Protein AF-A0A382DL37-F1 (afdb_monomer)

Sequence (52 aa):
VYENHHALQYAGKSLKADREFMLAAVKQNGWALQFASEELQQDEELKKIQEG

Solvent-accessible surface area (backbone atoms only — not comparable to full-atom values): 3118 Å² total; per-residue (Å²): 130,94,73,84,70,62,62,60,77,74,47,52,72,68,54,29,59,29,63,70,60,43,48,59,43,20,73,75,37,38,76,45,43,82,53,36,31,77,71,56,56,67,32,68,69,56,48,53,48,47,78,102

Secondary structure (DSSP, 8-state):
------HHHHS-HHHHT-HHHHHHHHHH-GGGGGGS-HHHHT-HHHHHHHH-

InterPro domains:
  IPR025197 Domain of unknown function DUF4116 [PF13475] (4-41)

pLDDT: mean 85.43, std 13.56, range [39.56, 95.5]

Structure (mmCIF, N/CA/C/O backbone):
data_AF-A0A382DL37-F1
#
_entry.id   AF-A0A382DL37-F1
#
loop_
_atom_site.group_PDB
_atom_site.id
_atom_site.type_symbol
_atom_site.label_atom_id
_atom_site.label_alt_id
_atom_site.label_comp_id
_atom_site.label_asym_id
_atom_site.label_entity_id
_atom_site.label_seq_id
_atom_site.pdbx_PDB_ins_code
_atom_site.Cartn_x
_atom_site.Cartn_y
_atom_site.Cartn_z
_atom_site.occupancy
_atom_site.B_iso_or_equiv
_atom_site.auth_seq_id
_atom_site.auth_comp_id
_atom_site.auth_asym_id
_atom_site.auth_atom_id
_atom_site.pdbx_PDB_model_num
ATOM 1 N N . VAL A 1 1 ? -3.419 -22.818 -15.330 1.00 39.56 1 VAL A N 1
ATOM 2 C CA . VAL A 1 1 ? -2.132 -22.117 -15.122 1.00 39.56 1 VAL A CA 1
ATOM 3 C C . VAL A 1 1 ? -2.328 -21.251 -13.889 1.00 39.56 1 VAL A C 1
ATOM 5 O O . VAL A 1 1 ? -3.265 -20.465 -13.890 1.00 39.56 1 VAL A O 1
ATOM 8 N N . TYR A 1 2 ? -1.605 -21.504 -12.795 1.00 42.81 2 TYR A N 1
ATOM 9 C CA . TYR A 1 2 ? -1.754 -20.741 -11.547 1.00 42.81 2 TYR A CA 1
ATOM 10 C C . TYR A 1 2 ? -1.045 -19.396 -11.700 1.00 42.81 2 TYR A C 1
ATOM 12 O O . TYR A 1 2 ? 0.095 -19.234 -11.281 1.00 42.81 2 TYR A O 1
ATOM 20 N N . GLU A 1 3 ? -1.700 -18.441 -12.346 1.00 49.28 3 GLU A N 1
ATOM 21 C CA . GLU A 1 3 ? -1.180 -17.084 -12.475 1.00 49.28 3 GLU A CA 1
ATOM 22 C C . GLU A 1 3 ? -1.794 -16.181 -11.409 1.00 4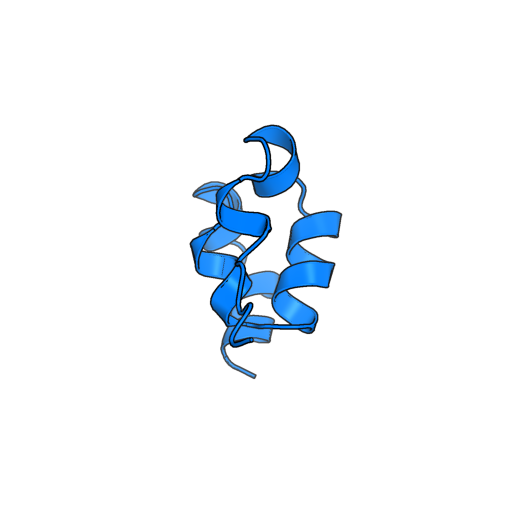9.28 3 GLU A C 1
ATOM 24 O O . GLU A 1 3 ? -2.552 -15.266 -11.704 1.00 49.28 3 GLU A O 1
ATOM 29 N N . ASN A 1 4 ? -1.407 -16.395 -10.150 1.00 54.72 4 ASN A N 1
ATOM 30 C CA . ASN A 1 4 ? -1.438 -15.312 -9.165 1.00 54.72 4 ASN A CA 1
ATOM 31 C C . ASN A 1 4 ? -0.190 -14.444 -9.375 1.00 54.72 4 ASN A C 1
ATOM 33 O O . ASN A 1 4 ? 0.675 -14.332 -8.507 1.00 54.72 4 ASN A O 1
ATOM 37 N N . HIS A 1 5 ? -0.052 -13.878 -10.577 1.00 57.59 5 HIS A N 1
ATOM 38 C CA . HIS A 1 5 ? 0.964 -12.873 -10.844 1.00 57.59 5 HIS A CA 1
ATOM 39 C C . HIS A 1 5 ? 0.540 -11.605 -10.101 1.00 57.59 5 HIS A C 1
ATOM 41 O O . HIS A 1 5 ? -0.345 -10.878 -10.550 1.00 57.59 5 HIS A O 1
ATOM 47 N N . HIS A 1 6 ? 1.149 -11.341 -8.943 1.00 70.69 6 HIS A N 1
ATOM 48 C CA . HIS A 1 6 ? 0.994 -10.070 -8.242 1.00 70.69 6 HIS A CA 1
ATOM 49 C C . HIS A 1 6 ? 1.592 -8.955 -9.113 1.00 70.69 6 HIS A C 1
ATOM 51 O O . HIS A 1 6 ? 2.755 -8.591 -8.960 1.00 70.69 6 HIS A O 1
ATOM 57 N N . ALA A 1 7 ? 0.801 -8.408 -10.042 1.00 79.62 7 ALA A N 1
ATOM 58 C CA . ALA A 1 7 ? 1.205 -7.332 -10.953 1.00 79.62 7 ALA A CA 1
ATOM 59 C C . ALA A 1 7 ? 1.792 -6.123 -10.198 1.00 79.62 7 ALA A C 1
ATOM 61 O O . ALA A 1 7 ? 2.701 -5.453 -10.684 1.00 79.62 7 ALA A O 1
ATOM 62 N N . LEU A 1 8 ? 1.339 -5.914 -8.957 1.00 82.69 8 LEU A N 1
ATOM 63 C CA . LEU A 1 8 ? 1.869 -4.928 -8.019 1.00 82.69 8 LEU A CA 1
ATOM 64 C C . LEU A 1 8 ? 3.362 -5.096 -7.730 1.00 82.69 8 LEU A C 1
ATOM 66 O O . LEU A 1 8 ? 4.049 -4.097 -7.563 1.00 82.69 8 LEU A O 1
ATOM 70 N N . GLN A 1 9 ? 3.906 -6.315 -7.723 1.00 83.31 9 GLN A N 1
ATOM 71 C CA . GLN A 1 9 ? 5.337 -6.533 -7.504 1.00 83.31 9 GLN A CA 1
ATOM 72 C C . GLN A 1 9 ? 6.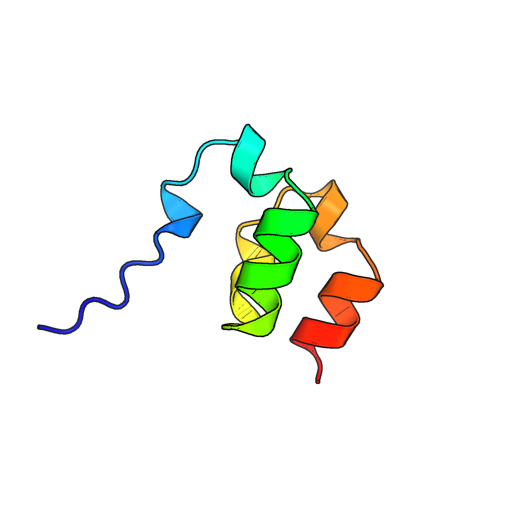179 -5.830 -8.581 1.00 83.31 9 GLN A C 1
ATOM 74 O O . GLN A 1 9 ? 7.207 -5.230 -8.254 1.00 83.31 9 GLN A O 1
ATOM 79 N N . TYR A 1 10 ? 5.689 -5.821 -9.824 1.00 84.38 10 TYR A N 1
ATOM 80 C CA . TYR A 1 10 ? 6.333 -5.209 -10.989 1.00 84.38 10 TYR A CA 1
ATOM 81 C C . TYR A 1 10 ? 5.904 -3.759 -11.243 1.00 84.38 10 TYR A C 1
ATOM 83 O O . TYR A 1 10 ? 6.514 -3.081 -12.070 1.00 84.38 10 TYR A O 1
ATOM 91 N N . ALA A 1 11 ? 4.885 -3.264 -10.537 1.00 86.19 11 ALA A N 1
ATOM 92 C CA . ALA A 1 11 ? 4.444 -1.884 -10.666 1.00 86.19 11 ALA A CA 1
ATOM 93 C C . ALA A 1 11 ? 5.573 -0.907 -10.294 1.00 86.19 11 ALA A C 1
ATOM 95 O O . ALA A 1 11 ? 6.338 -1.119 -9.344 1.00 86.19 11 ALA A O 1
ATOM 96 N N . GLY A 1 12 ? 5.665 0.183 -11.058 1.00 91.06 12 GLY A N 1
ATOM 97 C CA . GLY A 1 12 ? 6.629 1.248 -10.809 1.00 91.06 12 GLY A CA 1
ATOM 98 C C . GLY A 1 12 ? 6.421 1.895 -9.440 1.00 91.06 12 GLY A C 1
ATOM 99 O O . GLY A 1 12 ? 5.315 1.901 -8.899 1.00 91.06 12 GLY A O 1
ATOM 100 N N . LYS A 1 13 ? 7.487 2.488 -8.888 1.00 90.00 13 LYS A N 1
ATOM 101 C CA . LYS A 1 13 ? 7.443 3.157 -7.575 1.00 90.00 13 LYS A CA 1
ATOM 102 C C . LYS A 1 13 ? 6.338 4.216 -7.489 1.00 90.00 13 LYS A C 1
ATOM 104 O O . LYS A 1 13 ? 5.695 4.317 -6.455 1.00 90.00 13 LYS A O 1
ATOM 109 N N . SER A 1 14 ? 6.087 4.943 -8.578 1.00 92.06 14 SER A N 1
ATOM 110 C CA . SER A 1 14 ? 5.023 5.949 -8.649 1.00 92.06 14 SER A CA 1
ATOM 111 C C . SER A 1 14 ? 3.628 5.350 -8.469 1.00 92.06 14 SER A C 1
ATOM 113 O O . SER A 1 14 ? 2.833 5.930 -7.751 1.00 92.06 14 SER A O 1
ATOM 115 N N . LEU A 1 15 ? 3.351 4.172 -9.044 1.00 90.81 15 LEU A N 1
ATOM 116 C CA . LEU A 1 15 ? 2.061 3.486 -8.871 1.00 90.81 15 LEU A CA 1
ATOM 117 C C . LEU A 1 15 ? 1.918 2.893 -7.466 1.00 90.81 15 LEU A C 1
ATOM 119 O O . LEU A 1 15 ? 0.845 2.939 -6.884 1.00 90.81 15 LEU A O 1
ATOM 123 N N . LYS A 1 16 ? 3.009 2.377 -6.889 1.00 92.00 16 LYS A N 1
ATOM 124 C CA . LYS A 1 16 ? 3.018 1.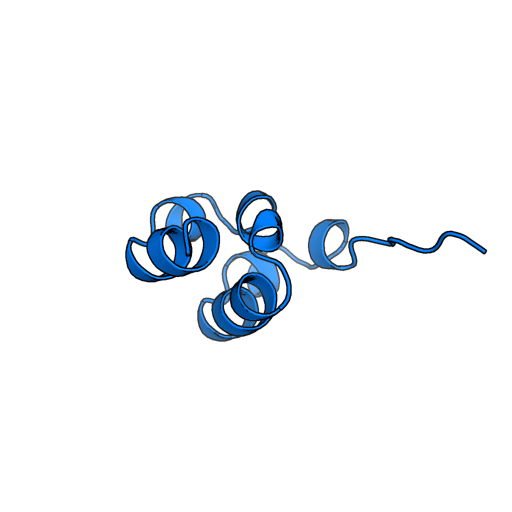885 -5.500 1.00 92.00 16 LYS A CA 1
ATOM 125 C C . LYS A 1 16 ? 2.809 2.999 -4.473 1.00 92.00 16 LYS A C 1
ATOM 127 O O . LYS A 1 16 ? 2.381 2.709 -3.364 1.00 92.00 16 LYS A O 1
ATOM 132 N N . ALA A 1 17 ? 3.141 4.239 -4.827 1.00 93.88 17 ALA A N 1
ATOM 133 C CA . ALA A 1 17 ? 2.902 5.432 -4.020 1.00 93.88 17 ALA A CA 1
ATOM 134 C C . ALA A 1 17 ? 1.613 6.175 -4.412 1.00 93.88 17 ALA A C 1
ATOM 136 O O . ALA A 1 17 ? 1.262 7.161 -3.767 1.00 93.88 17 ALA A O 1
ATOM 137 N N . ASP A 1 18 ? 0.910 5.725 -5.452 1.00 95.50 18 ASP A N 1
ATOM 138 C CA . ASP A 1 18 ? -0.362 6.302 -5.858 1.00 95.50 18 ASP A CA 1
ATOM 139 C C . ASP A 1 18 ? -1.460 5.769 -4.939 1.00 95.50 18 ASP A C 1
ATOM 141 O O . ASP A 1 18 ? -1.798 4.581 -4.932 1.00 95.50 18 ASP A O 1
ATOM 145 N N . ARG A 1 19 ? -2.000 6.680 -4.132 1.00 93.75 19 ARG A N 1
ATOM 146 C CA . ARG A 1 19 ? -3.007 6.370 -3.126 1.00 93.75 19 ARG A CA 1
ATOM 147 C C . ARG A 1 19 ? -4.295 5.837 -3.738 1.00 93.75 19 ARG A C 1
ATOM 149 O O . ARG A 1 19 ? -4.853 4.882 -3.206 1.00 93.75 19 ARG A O 1
ATOM 156 N N . GLU A 1 20 ? -4.783 6.435 -4.823 1.00 94.31 20 GLU A N 1
ATOM 157 C CA . GLU A 1 20 ? -6.049 6.023 -5.441 1.00 94.31 20 GLU A CA 1
ATOM 158 C C . GLU A 1 20 ? -5.912 4.639 -6.070 1.00 94.31 20 GLU A C 1
ATOM 160 O O . GLU A 1 20 ? -6.774 3.772 -5.891 1.00 94.31 20 GLU A O 1
ATOM 165 N N . PHE A 1 21 ? -4.781 4.405 -6.736 1.00 92.56 21 PHE A N 1
ATOM 166 C CA . PHE A 1 21 ? -4.452 3.100 -7.290 1.00 92.56 21 PHE A CA 1
ATOM 167 C C . PHE A 1 21 ? -4.344 2.031 -6.194 1.00 92.56 21 PHE A C 1
ATOM 169 O O . PHE A 1 21 ? -4.969 0.971 -6.295 1.00 92.56 21 PHE A O 1
ATOM 176 N N . MET A 1 22 ? -3.603 2.311 -5.117 1.00 93.88 22 MET A N 1
ATOM 177 C CA . MET A 1 22 ? -3.449 1.373 -4.006 1.00 93.88 22 MET A CA 1
ATOM 178 C C . MET A 1 22 ? -4.758 1.128 -3.261 1.00 93.88 22 MET A C 1
ATOM 180 O O . MET A 1 22 ? -5.027 -0.008 -2.885 1.00 93.88 22 MET A O 1
ATOM 184 N N . LEU A 1 23 ? -5.621 2.132 -3.123 1.00 93.25 23 LEU A N 1
ATOM 185 C CA . LEU A 1 23 ? -6.953 1.962 -2.546 1.00 93.25 23 LEU A CA 1
ATOM 186 C C . LEU A 1 23 ? -7.793 0.968 -3.356 1.00 93.25 23 LEU A C 1
ATOM 188 O O . LEU A 1 23 ? -8.415 0.074 -2.784 1.00 93.25 23 LEU A O 1
ATOM 192 N N . ALA A 1 24 ? -7.791 1.087 -4.686 1.00 92.50 24 ALA A N 1
ATOM 193 C CA . ALA A 1 24 ? -8.495 0.152 -5.562 1.00 92.50 24 ALA A CA 1
ATOM 194 C C . ALA A 1 24 ? -7.888 -1.263 -5.517 1.00 92.50 24 ALA A C 1
ATOM 196 O O . ALA A 1 24 ? -8.618 -2.255 -5.585 1.00 92.50 24 ALA A O 1
ATOM 197 N N . ALA A 1 25 ? -6.564 -1.369 -5.383 1.00 91.75 25 ALA A N 1
ATOM 198 C CA . ALA A 1 25 ? -5.868 -2.646 -5.273 1.00 91.75 25 ALA A CA 1
ATOM 199 C C . ALA A 1 25 ? -6.152 -3.352 -3.935 1.00 91.75 25 ALA A C 1
ATOM 201 O O . ALA A 1 25 ? -6.498 -4.532 -3.933 1.00 91.75 25 ALA A O 1
ATOM 202 N N . VAL A 1 26 ? -6.070 -2.628 -2.814 1.00 92.50 26 VAL A N 1
ATOM 203 C CA . VAL A 1 26 ? -6.324 -3.142 -1.455 1.00 92.50 26 VAL A CA 1
ATOM 204 C C . VAL A 1 26 ? -7.790 -3.533 -1.278 1.00 92.50 26 VAL A C 1
ATOM 206 O O . VAL A 1 26 ? -8.071 -4.570 -0.691 1.00 92.50 26 VAL A O 1
ATOM 209 N N . LYS A 1 27 ? -8.728 -2.786 -1.877 1.00 90.50 27 LYS A N 1
ATOM 210 C CA . LYS A 1 27 ? -10.153 -3.167 -1.904 1.00 90.50 27 LYS A CA 1
ATOM 211 C C . LYS A 1 27 ? -10.424 -4.481 -2.638 1.00 90.50 27 LYS A C 1
ATOM 213 O O . LYS A 1 27 ? -11.373 -5.174 -2.293 1.00 90.50 27 LYS A O 1
ATOM 218 N N . GLN A 1 28 ? -9.640 -4.808 -3.666 1.00 89.69 28 GLN A N 1
ATOM 219 C CA . GLN A 1 28 ? -9.771 -6.085 -4.379 1.00 89.69 28 GLN A CA 1
ATOM 220 C C . GLN A 1 28 ? -9.050 -7.224 -3.661 1.00 89.69 28 GLN A C 1
ATOM 222 O O . GLN A 1 28 ? -9.524 -8.357 -3.664 1.00 89.69 28 GLN A O 1
ATOM 227 N N . ASN A 1 29 ? -7.890 -6.936 -3.077 1.00 88.56 29 ASN A N 1
ATOM 228 C CA . ASN A 1 29 ? -7.102 -7.887 -2.317 1.00 88.56 29 ASN A CA 1
ATOM 229 C C . ASN A 1 29 ? -6.370 -7.142 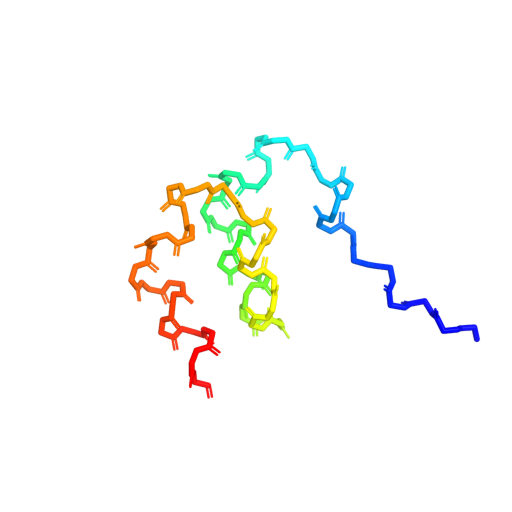-1.200 1.00 88.56 29 ASN A C 1
ATOM 231 O O . ASN A 1 29 ? -5.397 -6.444 -1.477 1.00 88.56 29 ASN A O 1
ATOM 235 N N . GLY A 1 30 ? -6.783 -7.333 0.057 1.00 88.31 30 GLY A N 1
ATOM 236 C CA . GLY A 1 30 ? -6.166 -6.671 1.212 1.00 88.31 30 GLY A CA 1
ATOM 237 C C . GLY A 1 30 ? -4.647 -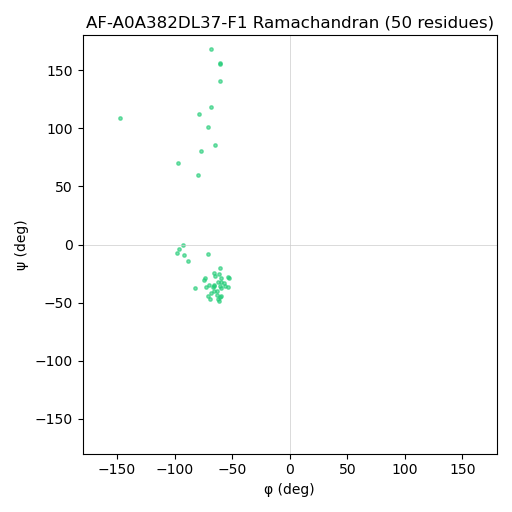6.875 1.299 1.00 88.31 30 GLY A C 1
ATOM 238 O O . GLY A 1 30 ? -3.920 -5.995 1.753 1.00 88.31 30 GLY A O 1
ATOM 239 N N . TRP A 1 31 ? -4.125 -7.985 0.762 1.00 88.94 31 TRP A N 1
ATOM 240 C CA . TRP A 1 31 ? -2.684 -8.258 0.712 1.00 88.94 31 TRP A CA 1
ATOM 241 C C . TRP A 1 31 ? -1.921 -7.372 -0.276 1.00 88.94 31 TRP A C 1
ATOM 243 O O . TRP A 1 31 ? -0.691 -7.396 -0.283 1.00 88.94 31 TRP A O 1
ATOM 253 N N . ALA A 1 32 ? -2.608 -6.583 -1.103 1.00 91.31 32 ALA A N 1
ATOM 254 C CA . ALA A 1 32 ? -1.988 -5.589 -1.966 1.00 91.31 32 ALA A CA 1
ATOM 255 C C . ALA A 1 32 ? -1.205 -4.538 -1.167 1.00 91.31 32 ALA A C 1
ATOM 257 O O . ALA A 1 32 ? -0.206 -4.033 -1.678 1.00 91.31 32 ALA A O 1
ATOM 258 N N . LEU A 1 33 ? -1.608 -4.244 0.079 1.00 91.75 33 LEU A N 1
ATOM 259 C CA . LEU A 1 33 ? -0.997 -3.185 0.887 1.00 91.75 33 LEU A CA 1
ATOM 260 C C . LEU A 1 33 ? 0.499 -3.429 1.123 1.00 91.75 33 LEU A C 1
ATOM 262 O O . LEU A 1 33 ? 1.274 -2.480 1.102 1.00 91.75 33 LEU A O 1
ATOM 266 N N . GLN A 1 34 ? 0.936 -4.692 1.209 1.00 91.81 34 GLN A N 1
ATOM 267 C CA . GLN A 1 34 ? 2.354 -5.048 1.376 1.00 91.81 34 GLN A CA 1
ATOM 268 C C . GLN A 1 34 ? 3.256 -4.560 0.224 1.00 91.81 34 GLN A C 1
ATOM 270 O O . GLN A 1 34 ? 4.474 -4.493 0.373 1.00 91.81 34 GLN A O 1
ATOM 275 N N . PHE A 1 35 ? 2.674 -4.262 -0.944 1.00 92.06 35 PHE A N 1
ATOM 276 C CA . PHE A 1 35 ? 3.398 -3.790 -2.125 1.00 92.06 35 PHE A CA 1
ATOM 277 C C . PHE A 1 35 ? 3.354 -2.266 -2.293 1.00 92.06 35 PHE A C 1
ATOM 279 O O . PHE A 1 35 ? 4.030 -1.753 -3.190 1.00 92.06 35 PHE A O 1
ATOM 286 N N . ALA A 1 36 ? 2.575 -1.553 -1.474 1.00 93.62 36 ALA A N 1
ATOM 287 C CA . ALA A 1 36 ? 2.502 -0.096 -1.494 1.00 93.62 36 ALA A CA 1
ATOM 288 C C . ALA A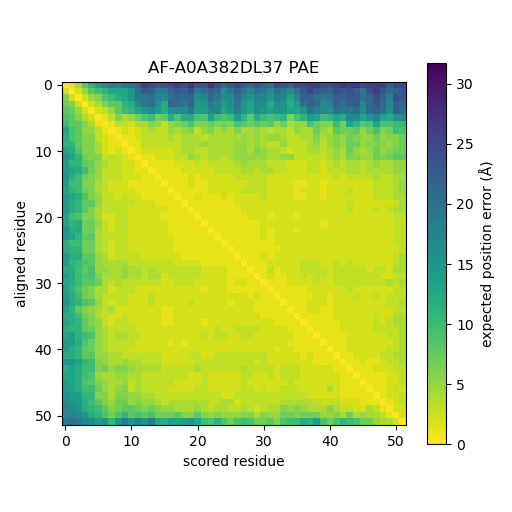 1 36 ? 3.815 0.541 -1.003 1.00 93.62 36 ALA A C 1
ATOM 290 O O . ALA A 1 36 ? 4.685 -0.134 -0.445 1.00 93.62 36 ALA A O 1
ATOM 291 N N . SER A 1 37 ? 3.962 1.852 -1.191 1.00 94.75 37 SER A N 1
ATOM 292 C CA . SER A 1 37 ? 5.030 2.629 -0.559 1.00 94.75 37 SER A CA 1
ATOM 293 C C . SER A 1 37 ? 4.929 2.570 0.969 1.00 94.75 37 SER A C 1
ATOM 295 O O . SER A 1 37 ? 3.850 2.363 1.520 1.00 94.75 37 SER A O 1
ATOM 297 N N . GLU A 1 38 ? 6.046 2.787 1.665 1.00 93.81 38 GLU A N 1
ATOM 298 C CA . GLU A 1 38 ? 6.084 2.786 3.137 1.00 93.81 38 GLU A CA 1
ATOM 299 C C . GLU A 1 38 ? 5.094 3.790 3.750 1.00 93.81 38 GLU A C 1
ATOM 301 O O . GLU A 1 38 ? 4.463 3.496 4.761 1.00 93.81 38 GLU A O 1
ATOM 306 N N . GLU A 1 39 ? 4.910 4.945 3.104 1.00 93.62 39 GLU A N 1
ATOM 307 C CA . GLU A 1 39 ? 3.935 5.961 3.510 1.00 93.62 39 GLU A CA 1
ATOM 308 C C . GLU A 1 39 ? 2.496 5.430 3.438 1.00 93.62 39 GLU A C 1
ATOM 310 O O . GLU A 1 39 ? 1.745 5.548 4.403 1.00 93.62 39 GLU A O 1
ATOM 315 N N . LEU A 1 40 ? 2.127 4.773 2.332 1.00 94.62 40 LEU A N 1
ATOM 316 C CA . LEU A 1 40 ? 0.786 4.215 2.153 1.00 94.62 40 LEU A CA 1
ATOM 317 C C . LEU A 1 40 ? 0.543 2.961 2.996 1.00 94.62 40 LEU A C 1
ATOM 319 O O . LEU A 1 40 ? -0.583 2.724 3.416 1.00 94.62 40 LEU A O 1
ATOM 323 N N . GLN A 1 41 ? 1.579 2.181 3.310 1.00 92.88 41 GLN A N 1
ATOM 324 C CA . GLN A 1 41 ? 1.467 1.071 4.264 1.00 92.88 41 GLN A CA 1
ATOM 325 C C . GLN A 1 41 ? 1.067 1.542 5.669 1.00 92.88 41 GLN A C 1
ATOM 327 O O . GLN A 1 41 ? 0.488 0.772 6.435 1.00 92.88 41 GLN A O 1
ATOM 332 N N . GLN A 1 42 ? 1.366 2.797 6.016 1.00 93.00 42 GLN A N 1
ATOM 333 C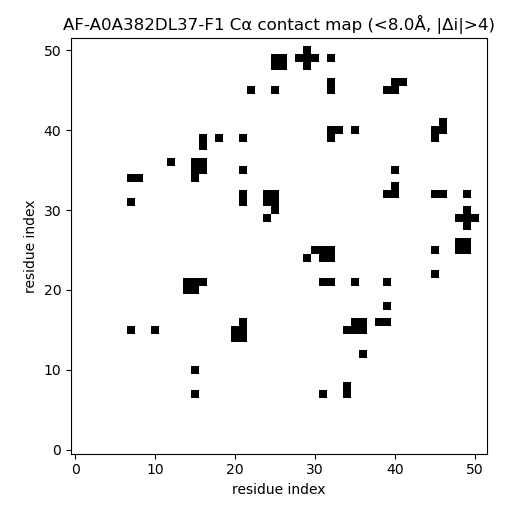 CA . GLN A 1 42 ? 0.948 3.418 7.272 1.00 93.00 42 GLN A CA 1
ATOM 334 C C . GLN A 1 42 ? -0.378 4.187 7.160 1.00 93.00 42 GLN A C 1
ATOM 336 O O . GLN A 1 42 ? -0.840 4.713 8.170 1.00 93.00 42 GLN A O 1
ATOM 341 N N . ASP A 1 43 ? -1.011 4.231 5.982 1.00 93.50 43 ASP A N 1
ATOM 342 C CA . ASP A 1 43 ? -2.311 4.880 5.801 1.00 93.50 43 ASP A CA 1
ATOM 343 C C . ASP A 1 43 ? -3.403 4.087 6.542 1.00 93.50 43 ASP A C 1
ATOM 345 O O . ASP A 1 43 ? -3.676 2.916 6.264 1.00 93.50 43 ASP A O 1
ATOM 349 N N . GLU A 1 44 ? -4.034 4.747 7.510 1.00 90.50 44 GLU A N 1
ATOM 350 C CA . GLU A 1 44 ? -5.057 4.164 8.379 1.00 90.50 44 GLU A CA 1
ATOM 351 C C . GLU A 1 44 ? -6.331 3.749 7.622 1.00 90.50 44 GLU A C 1
ATOM 353 O O . GLU A 1 44 ? -7.035 2.838 8.057 1.00 90.50 44 GLU A O 1
ATOM 358 N N . GLU A 1 45 ? -6.654 4.384 6.491 1.00 90.38 45 GLU A N 1
ATOM 359 C CA . GLU A 1 45 ? -7.774 3.964 5.642 1.00 90.38 45 GLU A CA 1
ATOM 360 C C . GLU A 1 45 ? -7.438 2.650 4.929 1.00 90.38 45 GLU A C 1
ATOM 362 O O . GLU A 1 45 ? -8.252 1.726 4.925 1.00 90.38 45 GLU A O 1
ATOM 367 N N . LEU A 1 46 ? -6.224 2.530 4.382 1.00 90.25 46 LEU A N 1
ATOM 368 C CA . LEU A 1 46 ? -5.778 1.307 3.709 1.00 90.25 46 LEU A CA 1
ATOM 369 C C . LEU A 1 46 ? -5.645 0.130 4.681 1.00 90.25 46 LEU A C 1
ATOM 371 O O . LEU A 1 46 ? -6.072 -0.976 4.349 1.00 90.25 46 LEU A O 1
ATOM 375 N N . LYS A 1 47 ? -5.139 0.366 5.897 1.00 90.06 47 LYS A N 1
ATOM 376 C CA . LYS A 1 47 ? -5.0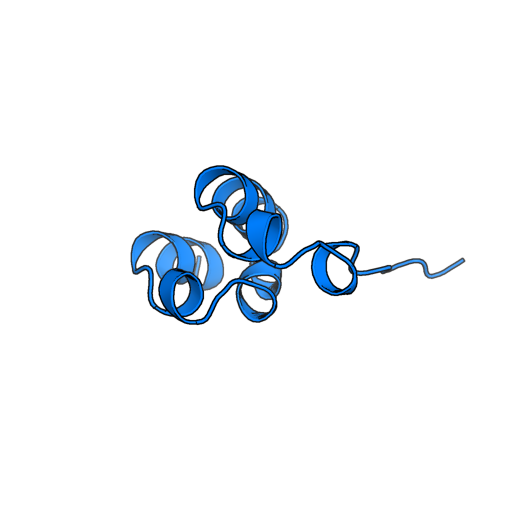84 -0.654 6.957 1.00 90.06 47 LYS A CA 1
ATOM 377 C C . LYS A 1 47 ? -6.466 -1.184 7.326 1.00 90.06 47 LYS A C 1
ATOM 379 O O . LYS A 1 47 ? -6.655 -2.393 7.397 1.00 90.06 47 LYS A O 1
ATOM 384 N N . LYS A 1 48 ? -7.455 -0.299 7.479 1.00 89.94 48 LYS A N 1
ATOM 385 C CA . LYS A 1 48 ? -8.838 -0.708 7.777 1.00 89.94 48 LYS A CA 1
ATOM 386 C C . LYS A 1 48 ? -9.439 -1.596 6.695 1.00 89.94 48 LYS A C 1
ATOM 388 O O . LYS A 1 48 ? -10.212 -2.487 7.014 1.00 89.94 48 LYS A O 1
ATOM 393 N N . ILE A 1 49 ? -9.100 -1.349 5.429 1.00 87.19 49 ILE A N 1
ATOM 394 C CA . ILE A 1 49 ? -9.571 -2.172 4.307 1.00 87.19 49 ILE A CA 1
ATOM 395 C C . ILE A 1 49 ? -8.835 -3.517 4.266 1.00 87.19 49 ILE A C 1
ATOM 397 O O . ILE A 1 49 ? -9.416 -4.505 3.843 1.00 87.19 49 ILE A O 1
ATOM 401 N N . GLN A 1 50 ? -7.576 -3.578 4.707 1.00 83.81 50 GLN A N 1
ATOM 402 C CA . GLN A 1 50 ? -6.847 -4.842 4.825 1.00 83.81 50 GLN A CA 1
ATOM 403 C C . GLN A 1 50 ? -7.383 -5.732 5.962 1.00 83.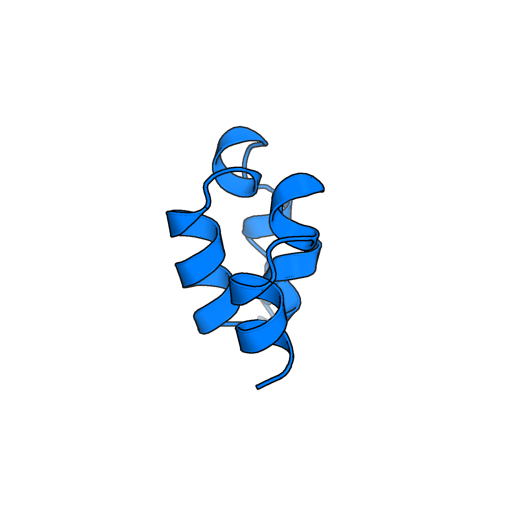81 50 GLN A C 1
ATOM 405 O O . GLN A 1 50 ? -7.329 -6.956 5.848 1.00 83.81 50 GLN A O 1
ATOM 410 N N . GLU A 1 51 ? -7.833 -5.133 7.065 1.00 73.56 51 GLU A N 1
ATOM 411 C CA . GLU A 1 51 ? -8.304 -5.843 8.265 1.00 73.56 51 GLU A CA 1
ATOM 412 C C . GLU A 1 51 ? -9.799 -6.206 8.237 1.00 73.56 51 GLU A C 1
ATOM 414 O O . GLU A 1 51 ? -10.238 -7.008 9.065 1.00 73.56 51 GLU A O 1
ATOM 419 N N . GLY A 1 52 ? -10.571 -5.620 7.315 1.00 63.22 52 GLY A N 1
ATOM 420 C CA . GLY A 1 52 ? -11.999 -5.895 7.106 1.00 63.22 52 GLY A CA 1
ATOM 421 C C . GLY A 1 52 ? -12.259 -6.933 6.025 1.00 63.22 52 GLY A C 1
ATOM 422 O O . GLY A 1 52 ? -13.212 -7.722 6.214 1.00 63.22 52 GLY A O 1
#

Mean predicted aligned error: 5.03 Å

Radius of gyration: 10.58 Å; Cα contacts (8 Å, |Δi|>4): 51; chains: 1; bounding box: 19×28×24 Å

Organism: NCBI:txid408172

Foldseek 3Di:
DPPPPLVLQVDDLVLLADLVNLQVVCLVPVVSLVSHPPVSVPPPVSVVSSVD